Protein AF-A0ABD5DWE4-F1 (afdb_monomer_lite)

Radius of gyration: 13.42 Å; chains: 1; bounding box: 31×18×40 Å

Organism: Acinetobacter baumannii (NCBI:txid470)

Sequence (88 aa):
GAACQWPAWEQFKQAYVSPEGRVIDPSDARKISTSEGQSYGLFFALAANDRAGFDKLLTWTQNNLAEGDLKQHLPGWLWGKKDDEQWT

Structure (mmCIF, N/CA/C/O backbone):
data_AF-A0ABD5DWE4-F1
#
_entry.id   AF-A0ABD5DWE4-F1
#
loop_
_atom_site.group_PDB
_atom_site.id
_atom_site.type_symbol
_atom_site.label_atom_id
_atom_site.label_alt_id
_atom_site.label_comp_id
_atom_site.label_asym_id
_atom_site.label_entity_id
_atom_site.label_seq_id
_atom_site.pdbx_PDB_ins_code
_atom_site.Cartn_x
_atom_site.Cartn_y
_atom_site.Cartn_z
_atom_site.occupancy
_atom_site.B_iso_or_equiv
_atom_site.auth_seq_id
_atom_site.auth_comp_id
_atom_site.auth_asym_id
_atom_site.auth_atom_id
_atom_site.pdbx_PDB_model_num
ATOM 1 N N . GLY A 1 1 ? -12.477 8.552 22.216 1.00 43.97 1 GLY A N 1
ATOM 2 C CA . GLY A 1 1 ? -11.732 7.358 22.644 1.00 43.97 1 GLY A CA 1
ATOM 3 C C . GLY A 1 1 ? -10.532 7.226 21.746 1.00 43.97 1 GLY A C 1
ATOM 4 O O . GLY A 1 1 ? -10.722 7.196 20.539 1.00 43.97 1 GLY A O 1
ATOM 5 N N . ALA A 1 2 ? -9.323 7.241 22.302 1.00 51.09 2 ALA A N 1
ATOM 6 C CA . ALA A 1 2 ? -8.136 6.894 21.532 1.00 51.09 2 ALA A CA 1
ATOM 7 C C . ALA A 1 2 ? -8.245 5.401 21.209 1.00 51.09 2 ALA A C 1
ATOM 9 O O . ALA A 1 2 ? -8.296 4.581 22.126 1.00 51.09 2 ALA A O 1
ATOM 10 N N . ALA A 1 3 ? -8.391 5.061 19.928 1.00 58.44 3 ALA A N 1
ATOM 11 C CA . ALA A 1 3 ? -8.273 3.678 19.496 1.00 58.44 3 ALA A CA 1
ATOM 12 C C . ALA A 1 3 ? -6.918 3.157 19.991 1.00 58.44 3 ALA A C 1
ATOM 14 O O . ALA A 1 3 ? -5.920 3.877 19.928 1.00 58.44 3 ALA A O 1
ATOM 15 N N . CYS A 1 4 ? -6.918 1.953 20.561 1.00 66.44 4 CYS A N 1
ATOM 16 C CA . CYS A 1 4 ? -5.719 1.301 21.065 1.00 66.44 4 CYS A CA 1
ATOM 17 C C . CYS A 1 4 ? -4.661 1.336 19.954 1.00 66.44 4 CYS A C 1
ATOM 19 O O . CYS A 1 4 ? -4.878 0.795 18.872 1.00 66.44 4 CYS A O 1
ATOM 21 N N . GLN A 1 5 ? -3.577 2.073 20.180 1.00 78.12 5 GLN A N 1
ATOM 22 C CA . GLN A 1 5 ? -2.583 2.351 19.154 1.00 78.12 5 GLN A CA 1
ATOM 23 C C . GLN A 1 5 ? -1.884 1.032 18.825 1.00 78.12 5 GLN A C 1
ATOM 25 O O . GLN A 1 5 ? -1.230 0.473 19.699 1.00 78.12 5 GLN A O 1
ATOM 30 N N . TRP A 1 6 ? -2.068 0.496 17.614 1.00 92.19 6 TRP A N 1
ATOM 31 C CA . TRP A 1 6 ? -1.454 -0.766 17.195 1.00 92.19 6 TRP A CA 1
ATOM 32 C C . TRP A 1 6 ? -0.013 -0.497 16.734 1.00 92.19 6 TRP A C 1
ATOM 34 O O . TRP A 1 6 ? 0.189 -0.033 15.611 1.00 92.19 6 TRP A O 1
ATOM 44 N N . PRO A 1 7 ? 1.025 -0.768 17.550 1.00 94.31 7 PRO A N 1
ATOM 45 C CA . PRO A 1 7 ? 2.365 -0.262 17.252 1.00 94.31 7 PRO A CA 1
ATOM 46 C C . PRO A 1 7 ? 2.994 -0.951 16.037 1.00 94.31 7 PRO A C 1
ATOM 48 O O . PRO A 1 7 ? 3.758 -0.330 15.303 1.00 94.31 7 PRO A O 1
ATOM 51 N N . ALA A 1 8 ? 2.640 -2.217 15.789 1.00 93.81 8 ALA A N 1
ATOM 52 C CA . ALA A 1 8 ? 3.109 -2.944 14.614 1.00 93.81 8 ALA A CA 1
ATOM 53 C C . ALA A 1 8 ? 2.534 -2.366 13.308 1.00 93.81 8 ALA A C 1
ATOM 55 O O . ALA A 1 8 ? 3.245 -2.329 12.309 1.00 93.81 8 ALA A O 1
ATOM 56 N N . TRP A 1 9 ? 1.296 -1.852 13.318 1.00 94.56 9 TRP A N 1
ATOM 57 C CA . TRP A 1 9 ? 0.739 -1.132 12.167 1.00 94.56 9 TRP A CA 1
ATOM 58 C C . TRP A 1 9 ? 1.511 0.159 11.880 1.00 94.56 9 TRP A C 1
ATOM 60 O O . TRP A 1 9 ? 1.862 0.432 10.735 1.00 94.56 9 TRP A O 1
ATOM 70 N N . GLU A 1 10 ? 1.842 0.932 12.916 1.00 94.69 10 GLU A N 1
ATOM 71 C CA . GLU A 1 10 ? 2.628 2.159 12.747 1.00 94.69 10 GLU A CA 1
ATOM 72 C C . GLU A 1 10 ? 4.034 1.877 12.200 1.00 94.69 10 GLU A C 1
ATOM 74 O O . GLU A 1 10 ? 4.488 2.561 11.282 1.00 94.69 10 GLU A O 1
ATOM 79 N N . GLN A 1 11 ? 4.700 0.831 12.697 1.00 94.69 11 GLN A N 1
ATOM 80 C CA . GLN A 1 11 ? 5.996 0.395 12.167 1.00 94.69 11 GLN A CA 1
ATOM 81 C C . GLN A 1 11 ? 5.886 -0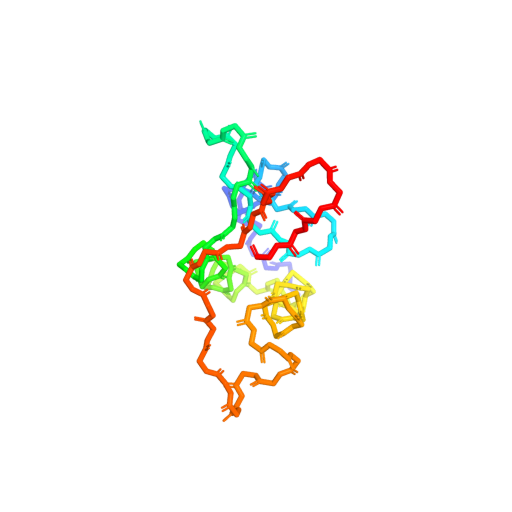.090 10.719 1.00 94.69 11 GLN A C 1
ATOM 83 O O . GLN A 1 11 ? 6.724 0.266 9.893 1.00 94.69 11 GLN A O 1
ATOM 88 N N . PHE A 1 12 ? 4.840 -0.85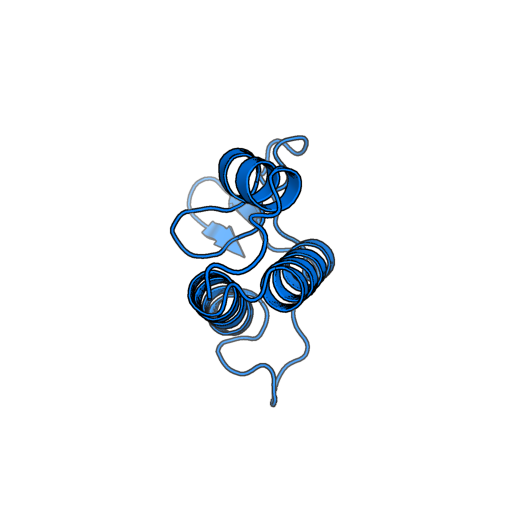4 10.389 1.00 94.50 12 PHE A N 1
ATOM 89 C CA . PHE A 1 12 ? 4.592 -1.297 9.020 1.00 94.50 12 PHE A CA 1
ATOM 90 C C . PHE A 1 12 ? 4.413 -0.105 8.074 1.00 94.50 12 PHE A C 1
ATOM 92 O O . PHE A 1 12 ? 5.055 -0.060 7.026 1.00 94.50 12 PHE A O 1
ATOM 99 N N . LYS A 1 13 ? 3.607 0.895 8.457 1.00 94.62 13 LYS A N 1
ATOM 100 C CA . LYS A 1 13 ? 3.447 2.124 7.667 1.00 94.62 13 LYS A CA 1
ATOM 101 C C . LYS A 1 13 ? 4.779 2.817 7.422 1.00 94.62 13 LYS A C 1
ATOM 103 O O . LYS A 1 13 ? 5.080 3.156 6.287 1.00 94.62 13 LYS A O 1
ATOM 108 N N . GLN A 1 14 ? 5.576 3.008 8.471 1.00 94.00 14 GLN A N 1
ATOM 109 C CA . GLN A 1 14 ? 6.864 3.697 8.364 1.00 94.00 14 GLN A CA 1
ATOM 110 C C . GLN A 1 14 ? 7.866 2.954 7.476 1.00 94.00 14 GLN A C 1
ATOM 112 O O . GLN A 1 14 ? 8.636 3.594 6.765 1.00 94.00 14 GLN A O 1
ATOM 117 N N . ALA A 1 15 ? 7.869 1.622 7.524 1.00 92.94 15 ALA A N 1
ATOM 118 C CA . ALA A 1 15 ? 8.831 0.808 6.790 1.00 92.94 15 ALA A CA 1
ATOM 119 C C . ALA A 1 15 ? 8.414 0.532 5.337 1.00 92.94 15 ALA A C 1
ATOM 121 O O . ALA A 1 15 ? 9.280 0.469 4.466 1.00 92.94 15 ALA A O 1
ATOM 122 N N . TYR A 1 16 ? 7.113 0.365 5.073 1.00 94.62 16 TYR A N 1
ATOM 123 C CA . TYR A 1 16 ? 6.626 -0.199 3.810 1.00 94.62 16 TYR A CA 1
ATOM 124 C C . TYR A 1 16 ? 5.620 0.680 3.067 1.00 94.62 16 TYR A C 1
ATOM 126 O O . TYR A 1 16 ? 5.386 0.431 1.889 1.00 94.62 16 TYR A O 1
ATOM 134 N N . VAL A 1 17 ? 5.009 1.691 3.694 1.00 95.50 17 VAL A N 1
ATOM 135 C CA . VAL A 1 17 ? 3.968 2.509 3.048 1.00 95.50 17 VAL A CA 1
ATOM 136 C C . VAL A 1 17 ? 4.528 3.873 2.653 1.00 95.50 17 VAL A C 1
ATOM 138 O O . VAL A 1 17 ? 4.985 4.645 3.494 1.00 95.50 17 VAL A O 1
ATOM 141 N N . SER A 1 18 ? 4.465 4.200 1.362 1.00 94.38 18 SER A N 1
ATOM 142 C CA . SER A 1 18 ? 4.851 5.521 0.866 1.00 94.38 18 SER A CA 1
ATOM 143 C C . SER A 1 18 ? 3.877 6.610 1.342 1.00 94.38 18 SER A C 1
ATOM 145 O O . SER A 1 18 ? 2.712 6.323 1.647 1.00 94.38 18 SER A O 1
ATOM 147 N N . PRO A 1 19 ? 4.290 7.891 1.335 1.00 93.44 19 PRO A N 1
ATOM 148 C CA . PRO A 1 19 ? 3.389 9.006 1.621 1.00 93.44 19 PRO A CA 1
ATOM 149 C C . PRO A 1 19 ? 2.132 9.047 0.735 1.00 93.44 19 PRO A C 1
ATOM 151 O O . PRO A 1 19 ? 1.096 9.546 1.192 1.00 93.44 19 PRO A O 1
ATOM 154 N N . GLU A 1 20 ? 2.208 8.509 -0.493 1.00 93.06 20 GLU A N 1
ATOM 155 C CA . GLU A 1 20 ? 1.088 8.434 -1.442 1.00 93.06 20 GLU A CA 1
ATOM 156 C C . GLU A 1 20 ? 0.129 7.254 -1.196 1.00 93.06 20 GLU A C 1
ATOM 158 O O . GLU A 1 20 ? -0.906 7.190 -1.852 1.00 93.06 20 GLU A O 1
ATOM 163 N N . GLY A 1 21 ? 0.424 6.335 -0.266 1.00 94.94 21 GLY A N 1
ATOM 164 C CA . GLY A 1 21 ? -0.428 5.166 0.008 1.00 94.94 21 GLY A CA 1
ATOM 165 C C . GLY A 1 21 ? -0.050 3.907 -0.779 1.00 94.94 21 GLY A C 1
ATOM 166 O O . GLY A 1 21 ? -0.892 3.045 -1.026 1.00 94.94 21 GLY A O 1
ATOM 167 N N . ARG A 1 22 ? 1.218 3.790 -1.172 1.00 95.62 22 ARG A N 1
ATOM 168 C CA . ARG A 1 22 ? 1.766 2.621 -1.863 1.00 95.62 22 ARG A CA 1
ATOM 169 C C . ARG A 1 22 ? 2.501 1.702 -0.889 1.00 95.62 22 ARG A C 1
ATOM 171 O O . ARG A 1 22 ? 3.444 2.148 -0.246 1.00 95.62 22 ARG A O 1
ATOM 178 N N . VAL A 1 23 ? 2.130 0.430 -0.818 1.00 95.06 23 VAL A N 1
ATOM 179 C CA . VAL A 1 23 ? 2.861 -0.622 -0.099 1.00 95.06 23 VAL A CA 1
ATOM 180 C C . VAL A 1 23 ? 3.997 -1.113 -0.989 1.00 95.06 23 VAL A C 1
ATOM 182 O O . VAL A 1 23 ? 3.763 -1.650 -2.071 1.00 95.06 23 VAL A O 1
ATOM 185 N N . ILE A 1 24 ? 5.230 -0.896 -0.553 1.00 93.38 24 ILE A N 1
ATOM 186 C CA . ILE A 1 24 ? 6.454 -1.182 -1.2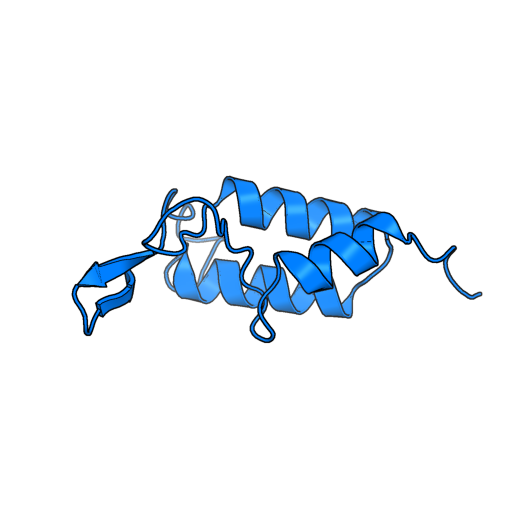96 1.00 93.38 24 ILE A CA 1
ATOM 187 C C . ILE A 1 24 ? 7.133 -2.396 -0.671 1.00 93.38 24 ILE A C 1
ATOM 189 O O . ILE A 1 24 ? 7.398 -2.402 0.530 1.00 93.38 24 ILE A O 1
ATOM 193 N N . ASP A 1 25 ? 7.471 -3.384 -1.495 1.00 87.31 25 ASP A N 1
ATOM 194 C CA . ASP A 1 25 ? 8.414 -4.434 -1.123 1.00 87.31 25 ASP A CA 1
ATOM 195 C C . ASP A 1 25 ? 9.852 -3.946 -1.395 1.00 87.31 25 ASP A C 1
ATOM 197 O O . ASP A 1 25 ? 10.235 -3.780 -2.560 1.00 87.31 25 ASP A O 1
ATOM 201 N N . PRO A 1 26 ? 10.660 -3.672 -0.351 1.00 80.81 26 PRO A N 1
ATOM 202 C CA . PRO A 1 26 ? 12.025 -3.187 -0.516 1.00 80.81 26 PRO A CA 1
ATOM 203 C C . PRO A 1 26 ? 13.022 -4.298 -0.873 1.00 80.81 26 PRO A C 1
ATOM 205 O O . PRO A 1 26 ? 14.176 -3.984 -1.165 1.00 80.81 26 PRO A O 1
ATOM 208 N N . SER A 1 27 ? 12.622 -5.574 -0.814 1.00 80.31 27 SER A N 1
ATOM 209 C CA . SER A 1 27 ? 13.503 -6.707 -1.120 1.00 80.31 27 SER A CA 1
ATOM 210 C C . SER A 1 27 ? 13.735 -6.888 -2.625 1.00 80.31 27 SER A C 1
ATOM 212 O O . SER A 1 27 ? 14.779 -7.400 -3.031 1.00 80.31 27 SER A O 1
ATOM 214 N N . ASP A 1 28 ? 12.810 -6.401 -3.459 1.00 75.50 28 ASP A N 1
ATOM 215 C CA . ASP A 1 28 ? 12.967 -6.342 -4.911 1.00 75.50 28 ASP A CA 1
ATOM 216 C C . ASP A 1 28 ? 13.631 -5.017 -5.318 1.00 75.50 28 ASP A C 1
ATOM 218 O O . ASP A 1 28 ? 13.179 -3.929 -4.949 1.00 75.50 28 ASP A O 1
ATOM 222 N N . ALA A 1 29 ? 14.681 -5.085 -6.142 1.00 76.81 29 ALA A N 1
ATOM 223 C CA . ALA A 1 29 ? 15.396 -3.905 -6.635 1.00 76.81 29 ALA A CA 1
ATOM 224 C C . ALA A 1 29 ? 14.486 -2.909 -7.385 1.00 76.81 29 ALA A C 1
ATOM 226 O O . ALA A 1 29 ? 14.764 -1.708 -7.413 1.00 76.81 29 ALA A O 1
ATOM 227 N N . ARG A 1 30 ? 13.374 -3.389 -7.960 1.00 74.38 30 ARG A N 1
ATOM 228 C CA . ARG A 1 30 ? 12.369 -2.580 -8.670 1.00 74.38 30 ARG A CA 1
ATOM 229 C C . ARG A 1 30 ? 11.386 -1.886 -7.725 1.00 74.38 30 ARG A C 1
ATOM 231 O O . ARG A 1 30 ? 10.527 -1.143 -8.205 1.00 74.38 30 ARG A O 1
ATOM 238 N N . LYS A 1 31 ? 11.506 -2.121 -6.408 1.00 81.88 31 LYS A N 1
ATOM 239 C CA . LYS A 1 31 ? 10.633 -1.594 -5.348 1.00 81.88 31 LYS A CA 1
ATOM 240 C C . LYS A 1 31 ? 9.170 -1.812 -5.702 1.00 81.88 31 LYS A C 1
ATOM 242 O O . LYS A 1 31 ? 8.442 -0.839 -5.877 1.00 81.88 31 LYS A O 1
ATOM 247 N N . ILE A 1 32 ? 8.778 -3.060 -5.936 1.00 86.25 32 ILE A N 1
ATOM 248 C CA . ILE A 1 32 ? 7.463 -3.404 -6.488 1.00 86.25 32 ILE A CA 1
ATOM 249 C C . ILE A 1 32 ? 6.333 -3.150 -5.485 1.00 86.25 32 ILE A C 1
ATOM 251 O O . ILE A 1 32 ? 6.541 -3.108 -4.274 1.00 86.25 32 ILE A O 1
ATOM 255 N N . SER A 1 33 ? 5.123 -3.011 -6.013 1.00 89.12 33 SER A N 1
ATOM 256 C CA . SER A 1 33 ? 3.872 -3.091 -5.264 1.00 89.12 33 SER A CA 1
ATOM 257 C C . SER A 1 33 ? 2.989 -4.143 -5.892 1.00 89.12 33 SER A C 1
ATOM 259 O O . SER A 1 33 ? 2.921 -4.250 -7.113 1.00 89.12 33 SER A O 1
ATOM 261 N N . THR A 1 34 ? 2.300 -4.906 -5.058 1.00 90.12 34 THR A N 1
ATOM 262 C CA . THR A 1 34 ? 1.363 -5.930 -5.509 1.00 90.12 34 THR A CA 1
ATOM 263 C C . THR A 1 34 ? -0.039 -5.604 -5.021 1.00 90.12 34 THR A C 1
ATOM 265 O O . THR A 1 34 ? -0.217 -4.932 -3.998 1.00 90.12 34 THR A O 1
ATOM 268 N N . SER A 1 35 ? -1.051 -6.103 -5.728 1.00 88.19 35 SER A N 1
ATOM 269 C CA . SER A 1 35 ? -2.438 -6.034 -5.256 1.00 88.19 35 SER A CA 1
ATOM 270 C C . SER A 1 35 ? -2.606 -6.722 -3.892 1.00 88.19 35 SER A C 1
ATOM 272 O O . SER A 1 35 ? -3.360 -6.238 -3.050 1.00 88.19 35 SER A O 1
ATOM 274 N N . GLU A 1 36 ? -1.839 -7.787 -3.635 1.00 92.25 36 GLU A N 1
ATOM 275 C CA . GLU A 1 36 ? -1.749 -8.447 -2.329 1.00 92.25 36 GLU A CA 1
ATOM 276 C C . GLU A 1 36 ? -1.270 -7.479 -1.237 1.00 92.25 36 GLU A C 1
ATOM 278 O O . GLU A 1 36 ? -1.982 -7.278 -0.249 1.00 92.25 36 GLU A O 1
ATOM 283 N N . GLY A 1 37 ? -0.123 -6.817 -1.436 1.00 93.62 37 GLY A N 1
ATOM 284 C CA . GLY A 1 37 ? 0.422 -5.855 -0.476 1.00 93.62 37 GLY A CA 1
ATOM 285 C C . GLY A 1 37 ? -0.559 -4.722 -0.171 1.00 93.62 37 GLY A C 1
ATOM 286 O O . GLY A 1 37 ? -0.803 -4.413 0.998 1.00 93.62 37 GLY A O 1
ATOM 287 N N . GLN A 1 38 ? -1.198 -4.167 -1.208 1.00 96.62 38 GLN A N 1
ATOM 288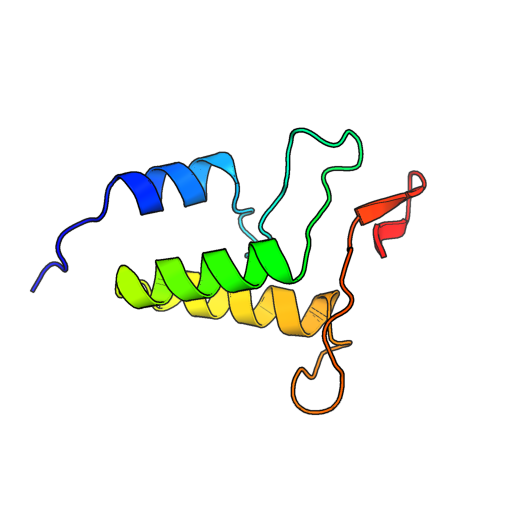 C CA . GLN A 1 38 ? -2.247 -3.156 -1.042 1.00 96.62 38 GLN A CA 1
ATOM 289 C C . GLN A 1 38 ? -3.437 -3.687 -0.229 1.00 96.62 38 GLN A C 1
ATOM 291 O O . GLN A 1 38 ? -3.928 -2.991 0.662 1.00 96.62 38 GLN A O 1
ATOM 296 N N . SER A 1 39 ? -3.885 -4.920 -0.490 1.00 95.19 39 SER A N 1
ATOM 297 C CA . SER A 1 39 ? -5.018 -5.523 0.223 1.00 95.19 39 SER A CA 1
ATOM 298 C C . SER A 1 39 ? -4.730 -5.752 1.711 1.00 95.19 39 SER A C 1
ATOM 300 O O . SER A 1 39 ? -5.585 -5.454 2.550 1.00 95.19 39 SER A O 1
ATOM 302 N N . TYR A 1 40 ? -3.514 -6.181 2.067 1.00 96.12 40 TYR A N 1
ATOM 303 C CA . TYR A 1 40 ? -3.107 -6.313 3.467 1.00 96.12 40 TYR A CA 1
ATOM 304 C C . TYR A 1 40 ? -2.989 -4.956 4.155 1.00 96.12 40 TYR A C 1
ATOM 306 O O . TYR A 1 40 ? -3.469 -4.806 5.277 1.00 96.12 40 TYR A O 1
ATOM 314 N N . GLY A 1 41 ? -2.446 -3.943 3.471 1.00 96.44 41 GLY A N 1
ATOM 315 C CA . GLY A 1 41 ? -2.438 -2.572 3.980 1.00 96.44 41 GLY A CA 1
ATOM 316 C C . GLY A 1 41 ? -3.848 -2.068 4.309 1.00 96.44 41 GLY A C 1
ATOM 317 O O . GLY A 1 41 ? -4.070 -1.527 5.392 1.00 96.44 41 GLY A O 1
ATOM 318 N N . LEU A 1 42 ? -4.814 -2.283 3.407 1.00 97.56 42 LEU A N 1
ATOM 319 C CA . LEU A 1 42 ? -6.220 -1.910 3.617 1.00 97.56 42 LEU A CA 1
ATOM 320 C C . LEU A 1 42 ? -6.831 -2.646 4.814 1.00 97.56 42 LEU A C 1
ATOM 322 O O . LEU A 1 42 ? -7.501 -2.032 5.646 1.00 97.56 42 LEU A O 1
ATOM 326 N N . PHE A 1 43 ? -6.574 -3.949 4.930 1.00 97.12 43 PHE A N 1
ATOM 327 C CA . PHE A 1 43 ? -7.037 -4.747 6.061 1.00 97.12 43 PHE A CA 1
ATOM 328 C C . PHE A 1 43 ? -6.461 -4.244 7.395 1.00 97.12 43 PHE A C 1
ATOM 330 O O . PHE A 1 43 ? -7.209 -4.071 8.359 1.00 97.12 43 PHE A O 1
ATOM 337 N N . PHE A 1 44 ? -5.158 -3.949 7.454 1.00 96.12 44 PHE A N 1
ATOM 338 C CA . PHE A 1 44 ? -4.518 -3.436 8.668 1.00 96.12 44 PHE A CA 1
ATOM 339 C C . PHE A 1 44 ? -5.032 -2.052 9.054 1.00 96.12 44 PHE A C 1
ATOM 341 O O . PHE A 1 44 ? -5.328 -1.827 10.227 1.00 96.12 44 PHE A O 1
ATOM 348 N N . ALA A 1 45 ? -5.206 -1.153 8.083 1.00 96.00 45 ALA A N 1
ATOM 349 C CA . ALA A 1 45 ? -5.771 0.169 8.325 1.00 96.00 45 ALA A CA 1
ATOM 350 C C . ALA A 1 45 ? -7.196 0.075 8.896 1.00 96.00 45 ALA A C 1
ATOM 352 O O . ALA A 1 45 ? -7.523 0.769 9.859 1.00 96.00 45 ALA A O 1
ATOM 353 N N . LEU A 1 46 ? -8.025 -0.834 8.367 1.00 95.81 46 LEU A N 1
ATOM 354 C CA . LEU A 1 46 ? -9.362 -1.093 8.902 1.00 95.81 46 LEU A CA 1
ATOM 355 C C . LEU A 1 46 ? -9.305 -1.634 10.339 1.00 95.81 46 LEU A C 1
ATOM 357 O O . LEU A 1 46 ? -9.995 -1.113 11.215 1.00 95.81 46 LEU A O 1
ATOM 361 N N . ALA A 1 47 ? -8.461 -2.636 10.601 1.00 94.56 47 ALA A N 1
ATOM 362 C CA . ALA A 1 47 ? -8.301 -3.226 11.931 1.00 94.56 47 ALA A CA 1
ATOM 363 C C . ALA A 1 47 ? -7.757 -2.222 12.968 1.00 94.56 47 ALA A C 1
ATOM 365 O O . ALA A 1 47 ? -8.156 -2.257 14.131 1.00 94.56 47 ALA A O 1
ATOM 366 N N . ALA A 1 48 ? -6.894 -1.294 12.544 1.00 93.88 48 ALA A N 1
ATOM 367 C CA . ALA A 1 48 ? -6.364 -0.206 13.367 1.00 93.88 48 ALA A CA 1
ATOM 368 C C . ALA A 1 48 ? -7.348 0.964 13.560 1.00 93.88 48 ALA A C 1
ATOM 370 O O . ALA A 1 48 ? -7.042 1.895 14.307 1.00 93.88 48 ALA A O 1
ATOM 371 N N . ASN A 1 49 ? -8.504 0.947 12.882 1.00 95.25 49 ASN A N 1
ATOM 372 C CA . ASN A 1 49 ? -9.423 2.083 12.781 1.00 95.25 49 ASN A CA 1
ATOM 373 C C . ASN A 1 49 ? -8.749 3.358 12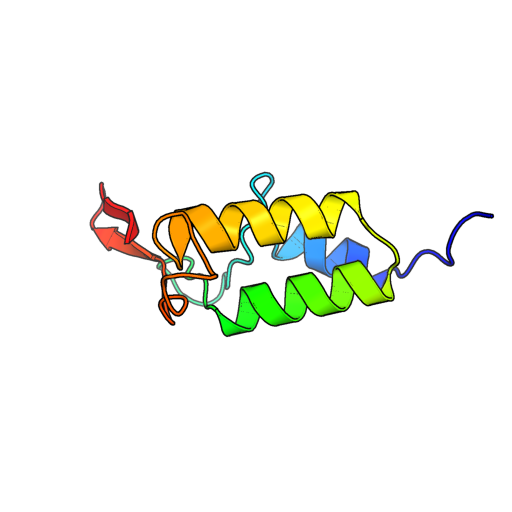.210 1.00 95.25 49 ASN A C 1
ATOM 375 O O . ASN A 1 49 ? -9.091 4.486 12.571 1.00 95.25 49 ASN A O 1
ATOM 379 N N . ASP A 1 50 ? -7.777 3.178 11.310 1.00 95.00 50 ASP A N 1
ATOM 380 C CA . ASP A 1 50 ? -7.014 4.232 10.637 1.00 95.00 50 ASP A CA 1
ATOM 381 C C . ASP A 1 50 ? -7.658 4.586 9.291 1.00 95.00 50 ASP A C 1
ATOM 383 O O . ASP A 1 50 ? -7.220 4.170 8.215 1.00 95.00 50 ASP A O 1
ATOM 387 N N . ARG A 1 51 ? -8.737 5.373 9.354 1.00 95.62 51 ARG A N 1
ATOM 388 C CA . ARG A 1 51 ? -9.484 5.782 8.157 1.00 95.62 51 ARG A CA 1
ATOM 389 C C . ARG A 1 51 ? -8.630 6.580 7.168 1.00 95.62 51 ARG A C 1
ATOM 391 O O . ARG A 1 51 ? -8.745 6.379 5.966 1.00 95.62 51 ARG A O 1
ATOM 398 N N . ALA A 1 52 ? -7.758 7.457 7.663 1.00 95.44 52 ALA A N 1
ATOM 399 C CA . ALA A 1 52 ? -6.907 8.275 6.802 1.00 95.44 52 ALA A CA 1
ATOM 400 C C . ALA A 1 52 ? -5.870 7.422 6.052 1.00 95.44 52 ALA A C 1
ATOM 402 O O . ALA A 1 52 ? -5.614 7.662 4.871 1.00 95.44 52 ALA A O 1
ATOM 403 N N . GLY A 1 53 ? -5.290 6.417 6.717 1.00 95.38 53 GLY A N 1
ATOM 404 C CA . GLY A 1 53 ? -4.428 5.427 6.075 1.00 95.38 53 GLY A CA 1
ATOM 405 C C . GLY A 1 53 ? -5.180 4.606 5.028 1.00 95.38 53 GLY A C 1
ATOM 406 O O . GLY A 1 53 ? -4.694 4.454 3.907 1.00 95.38 53 GLY A O 1
ATOM 407 N N . PHE A 1 54 ? -6.388 4.145 5.366 1.00 97.44 54 PHE A N 1
ATOM 408 C CA . PHE A 1 54 ? -7.246 3.386 4.455 1.00 97.44 54 PHE A CA 1
ATOM 409 C C . PHE A 1 54 ? -7.554 4.165 3.168 1.00 97.44 54 PHE A C 1
ATOM 411 O O . PHE A 1 54 ? -7.352 3.643 2.073 1.00 97.44 54 PHE A O 1
ATOM 418 N N . ASP A 1 55 ? -7.974 5.429 3.285 1.00 97.31 55 ASP A N 1
ATOM 419 C CA . ASP A 1 55 ? -8.344 6.265 2.135 1.00 97.31 55 ASP A CA 1
ATOM 420 C C . ASP A 1 55 ? -7.157 6.488 1.179 1.00 97.31 55 ASP A C 1
ATOM 422 O O . ASP A 1 55 ? -7.320 6.444 -0.045 1.00 97.31 55 ASP A O 1
ATOM 426 N N . LYS A 1 56 ? -5.941 6.668 1.717 1.00 97.12 56 LYS A N 1
ATOM 427 C CA . LYS A 1 56 ? -4.715 6.796 0.909 1.00 97.12 56 LYS A CA 1
ATOM 428 C C . LYS A 1 56 ? -4.391 5.513 0.149 1.00 97.12 56 LYS A C 1
ATOM 430 O O . LYS A 1 56 ? -4.168 5.562 -1.059 1.00 97.12 56 LYS A O 1
ATOM 435 N N . LEU A 1 57 ? -4.399 4.375 0.844 1.00 97.31 57 LEU A N 1
ATOM 436 C CA . LEU A 1 57 ? -4.140 3.064 0.244 1.00 97.31 57 LEU A CA 1
ATOM 437 C C . LEU A 1 57 ? -5.150 2.753 -0.864 1.00 97.31 57 LEU A C 1
ATOM 439 O O . LEU A 1 57 ? -4.768 2.302 -1.946 1.00 97.31 57 LEU A O 1
ATOM 443 N N . LEU A 1 58 ? -6.435 3.025 -0.622 1.00 96.25 58 LEU A N 1
ATOM 444 C CA . LEU A 1 58 ? -7.499 2.771 -1.590 1.00 96.25 58 LEU A CA 1
ATOM 445 C C . LEU A 1 58 ? -7.347 3.659 -2.828 1.00 96.25 58 LEU A C 1
ATOM 447 O O . LEU A 1 58 ? -7.389 3.153 -3.947 1.00 96.25 58 LEU A O 1
ATOM 451 N N . THR A 1 59 ? -7.106 4.957 -2.628 1.00 96.31 59 THR A N 1
ATOM 452 C CA . THR A 1 59 ? -6.910 5.916 -3.726 1.00 96.31 59 THR A CA 1
ATOM 453 C C . THR A 1 59 ? -5.728 5.515 -4.605 1.00 96.31 59 THR A C 1
ATOM 455 O O . THR A 1 59 ? -5.851 5.486 -5.830 1.00 96.31 59 THR A O 1
ATOM 458 N N . TRP A 1 60 ? -4.592 5.150 -3.999 1.00 95.81 60 TRP A N 1
ATOM 459 C CA . TRP A 1 60 ? -3.430 4.693 -4.761 1.00 95.81 60 TRP A CA 1
ATOM 460 C C . TRP A 1 60 ? -3.743 3.412 -5.543 1.00 95.81 60 TRP A C 1
ATOM 462 O O . TRP A 1 60 ? -3.434 3.330 -6.730 1.00 95.81 60 TRP A O 1
ATOM 472 N N . THR A 1 61 ? -4.411 2.446 -4.905 1.00 94.19 61 THR A N 1
ATOM 473 C CA . THR A 1 61 ? -4.807 1.173 -5.529 1.00 94.19 61 THR A CA 1
ATOM 474 C C . THR A 1 61 ? -5.708 1.401 -6.741 1.00 94.19 61 THR A C 1
ATOM 476 O O . THR A 1 61 ? -5.447 0.840 -7.801 1.00 94.19 61 THR A O 1
ATOM 479 N N . GLN A 1 62 ? -6.730 2.253 -6.614 1.00 93.31 62 GLN A N 1
ATOM 480 C CA . GLN A 1 62 ? -7.617 2.594 -7.727 1.00 93.31 62 GLN A CA 1
ATOM 481 C C . GLN A 1 62 ? -6.839 3.191 -8.894 1.00 93.31 62 GLN A C 1
ATOM 483 O O . GLN A 1 62 ? -6.927 2.687 -10.008 1.00 93.31 62 GLN A O 1
ATOM 488 N N . ASN A 1 63 ? -6.049 4.228 -8.629 1.00 92.19 63 ASN A N 1
ATOM 489 C CA . ASN A 1 63 ? -5.393 4.993 -9.684 1.00 92.19 63 ASN A CA 1
ATOM 490 C C . ASN A 1 63 ? -4.287 4.211 -10.401 1.00 92.19 63 ASN A C 1
ATOM 492 O O . ASN A 1 63 ? -4.097 4.412 -11.596 1.00 92.19 63 ASN A O 1
ATOM 496 N N . ASN A 1 64 ? -3.562 3.340 -9.692 1.00 90.12 64 ASN A N 1
ATOM 497 C CA . ASN A 1 64 ? -2.353 2.703 -10.226 1.00 90.12 64 ASN A CA 1
ATOM 498 C C . ASN A 1 64 ? -2.552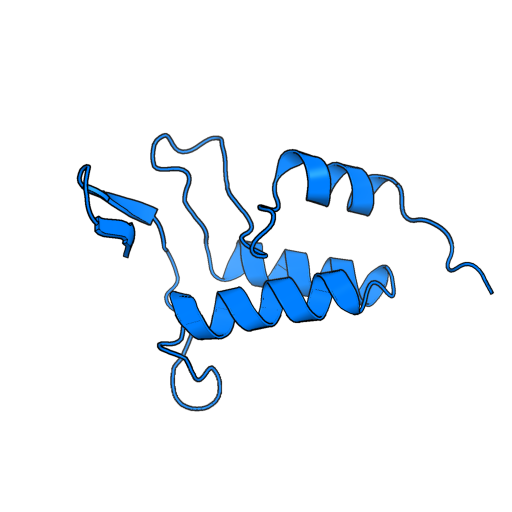 1.234 -10.597 1.00 90.12 64 ASN A C 1
ATOM 500 O O . ASN A 1 64 ? -1.907 0.767 -11.528 1.00 90.12 64 ASN A O 1
ATOM 504 N N . LEU A 1 65 ? -3.423 0.504 -9.890 1.00 88.88 65 LEU A N 1
ATOM 505 C CA . LEU A 1 65 ? -3.654 -0.915 -10.175 1.00 88.88 65 LEU A CA 1
ATOM 506 C C . LEU A 1 65 ? -4.931 -1.154 -10.980 1.00 88.88 65 LEU A C 1
ATOM 508 O O . LEU A 1 65 ? -5.007 -2.169 -11.657 1.00 88.88 65 LEU A O 1
ATOM 512 N N . ALA A 1 66 ? -5.921 -0.261 -10.926 1.00 90.06 66 ALA A N 1
ATOM 513 C CA . ALA A 1 66 ? -7.240 -0.480 -11.532 1.00 90.06 66 ALA A CA 1
ATOM 514 C C . ALA A 1 66 ? -7.657 0.617 -12.526 1.00 90.06 66 ALA A C 1
ATOM 516 O O . ALA A 1 66 ? -8.849 0.858 -12.727 1.00 90.06 66 ALA A O 1
ATOM 517 N N . GLU A 1 67 ? -6.685 1.320 -13.114 1.00 86.25 67 GLU A N 1
ATOM 518 C CA . GLU A 1 67 ? -6.925 2.356 -14.133 1.00 86.25 67 GLU A CA 1
ATOM 519 C C . GLU A 1 67 ? -7.942 3.431 -13.683 1.00 86.25 67 GLU A C 1
ATOM 521 O O . GLU A 1 67 ? -8.735 3.949 -14.465 1.00 86.25 67 GLU A O 1
ATOM 526 N N . GLY A 1 68 ? -7.952 3.748 -12.386 1.00 83.88 68 GLY A N 1
ATOM 527 C CA . GLY A 1 68 ? -8.843 4.728 -11.759 1.00 83.88 68 GLY A CA 1
ATOM 528 C C . GLY A 1 68 ? -10.163 4.166 -11.218 1.00 83.88 68 GLY A C 1
ATOM 529 O O . GLY A 1 68 ? -10.796 4.828 -10.391 1.00 83.88 68 GLY A O 1
ATOM 530 N N . ASP A 1 69 ? -10.574 2.949 -11.589 1.00 84.50 69 ASP A N 1
ATOM 531 C CA . ASP A 1 69 ? -11.866 2.390 -11.171 1.00 84.50 69 ASP A CA 1
ATOM 532 C C . ASP A 1 69 ? -11.817 0.884 -10.854 1.00 84.50 69 ASP A C 1
ATOM 534 O O . ASP A 1 69 ? -11.995 0.026 -11.717 1.00 84.50 69 ASP A O 1
ATOM 538 N N . LEU A 1 70 ? -11.691 0.565 -9.560 1.00 84.50 70 LEU A N 1
ATOM 539 C CA . LEU A 1 70 ? -11.762 -0.807 -9.029 1.00 84.50 70 LEU A CA 1
ATOM 540 C C . LEU A 1 70 ? -13.114 -1.504 -9.257 1.00 84.50 70 LEU A C 1
ATOM 542 O O . LEU A 1 70 ? -13.203 -2.718 -9.087 1.00 84.50 70 LEU A O 1
ATOM 546 N N . LYS A 1 71 ? -14.184 -0.768 -9.587 1.00 83.06 71 LYS A N 1
ATOM 547 C CA . LYS A 1 71 ? -15.487 -1.369 -9.914 1.00 83.06 71 LYS A CA 1
ATOM 548 C C . LYS A 1 71 ? -15.549 -1.837 -11.365 1.00 83.06 71 LYS A C 1
ATOM 550 O O . LYS A 1 71 ? -16.361 -2.708 -11.665 1.00 83.06 71 LYS A O 1
ATOM 555 N N . GLN A 1 72 ? -14.736 -1.250 -12.243 1.00 80.12 72 GLN A N 1
ATOM 556 C CA . GLN A 1 72 ? -14.703 -1.563 -13.674 1.00 80.12 72 GLN A CA 1
ATOM 557 C C . GLN A 1 72 ? -13.514 -2.449 -14.050 1.00 80.12 72 GLN A C 1
ATOM 559 O O . GLN A 1 72 ? -13.631 -3.253 -14.973 1.00 80.12 72 GLN A O 1
ATOM 564 N N . HIS A 1 73 ? -12.406 -2.362 -13.308 1.00 81.38 73 HIS A N 1
ATOM 565 C CA . HIS A 1 73 ? -11.179 -3.093 -13.601 1.00 81.38 73 HIS A CA 1
ATOM 566 C C . HIS A 1 73 ? -10.691 -3.879 -12.388 1.00 81.38 73 HIS A C 1
ATOM 568 O O . HIS A 1 73 ? -10.625 -3.375 -11.264 1.00 81.38 73 HIS A O 1
ATOM 574 N N . LEU A 1 74 ? -10.311 -5.133 -12.631 1.00 81.56 74 LEU A N 1
ATOM 575 C CA . LEU A 1 74 ? -9.589 -5.912 -11.635 1.00 81.56 74 LEU A CA 1
ATOM 576 C C . LEU A 1 74 ? -8.184 -5.321 -11.472 1.00 81.56 74 LEU A C 1
ATOM 578 O O . LEU A 1 74 ? -7.537 -5.032 -12.480 1.00 81.56 74 LEU A O 1
ATOM 582 N N . PRO A 1 75 ? -7.694 -5.157 -10.234 1.00 76.38 75 PRO A N 1
ATOM 583 C CA . PRO A 1 75 ? -6.386 -4.574 -10.014 1.00 76.38 75 PRO A CA 1
ATOM 584 C C . PRO A 1 75 ? -5.278 -5.465 -10.590 1.00 76.38 75 PRO A C 1
ATOM 586 O O . PRO A 1 75 ? -5.221 -6.663 -10.297 1.00 76.38 75 PRO A O 1
ATOM 589 N N . GLY A 1 76 ? -4.376 -4.867 -11.369 1.00 79.44 76 GLY A N 1
ATOM 590 C CA . GLY A 1 76 ? -3.146 -5.495 -11.838 1.00 79.44 76 GLY A CA 1
ATOM 591 C C . GLY A 1 76 ? -2.334 -6.058 -10.670 1.00 79.44 76 GLY A C 1
ATOM 592 O O . GLY A 1 76 ? -2.253 -5.456 -9.597 1.00 79.44 76 GLY A O 1
ATOM 593 N N . TRP A 1 77 ? -1.757 -7.247 -10.857 1.00 77.25 77 TRP A N 1
ATOM 594 C CA . TRP A 1 77 ? -1.125 -7.974 -9.751 1.00 77.25 77 TRP A CA 1
ATOM 595 C C . TRP A 1 77 ? 0.217 -7.371 -9.315 1.00 77.25 77 TRP A C 1
ATOM 597 O O . TRP A 1 77 ? 0.590 -7.511 -8.152 1.00 77.25 77 TRP A O 1
ATOM 607 N N . LEU A 1 78 ? 0.926 -6.706 -10.230 1.00 80.31 78 LEU A N 1
ATOM 608 C CA . LEU A 1 78 ? 2.278 -6.194 -10.038 1.00 80.31 78 LEU A CA 1
ATOM 609 C C . LEU A 1 78 ? 2.401 -4.815 -10.677 1.00 80.31 78 LEU A C 1
ATOM 611 O O . LEU A 1 78 ? 2.084 -4.662 -11.851 1.00 80.31 78 LEU A O 1
ATOM 615 N N . TRP A 1 79 ? 2.912 -3.866 -9.903 1.00 81.25 79 TRP A N 1
ATOM 616 C CA . TRP A 1 79 ? 3.231 -2.512 -10.331 1.00 81.25 79 TRP A CA 1
ATOM 617 C C . TRP A 1 79 ? 4.649 -2.171 -9.888 1.00 81.25 79 TRP A C 1
ATOM 619 O O . TRP A 1 79 ? 5.011 -2.338 -8.716 1.00 81.25 79 TRP A O 1
ATOM 629 N N . GLY A 1 80 ? 5.484 -1.703 -10.804 1.00 75.06 80 GLY A N 1
ATOM 630 C CA . GLY A 1 80 ? 6.887 -1.455 -10.507 1.00 75.06 80 GLY A CA 1
ATOM 631 C C . GLY A 1 80 ? 7.618 -0.736 -11.624 1.00 75.06 80 GLY A C 1
ATOM 632 O O . GLY A 1 80 ? 7.054 -0.376 -12.655 1.00 75.06 80 GLY A O 1
ATOM 633 N N . LYS A 1 81 ? 8.907 -0.491 -11.394 1.00 72.69 81 LYS A N 1
ATOM 634 C CA . LYS A 1 81 ? 9.746 0.194 -12.370 1.00 72.69 81 LYS A CA 1
ATOM 635 C C . LYS A 1 81 ? 9.977 -0.732 -13.574 1.00 72.69 81 LYS A C 1
ATOM 637 O O . LYS A 1 81 ? 10.557 -1.809 -13.410 1.00 72.69 81 LYS A O 1
ATOM 642 N N . LYS A 1 82 ? 9.493 -0.337 -14.754 1.00 67.44 82 LYS A N 1
ATOM 643 C CA . LYS A 1 82 ? 9.654 -1.080 -16.014 1.00 67.44 82 LYS A CA 1
ATOM 644 C C . LYS A 1 82 ? 10.998 -0.757 -16.676 1.00 67.44 82 LYS A C 1
ATOM 646 O O . LYS A 1 82 ? 11.670 -1.664 -17.158 1.00 67.44 82 LYS A O 1
ATOM 651 N N . ASP A 1 83 ? 11.396 0.513 -16.629 1.00 69.62 83 ASP A N 1
ATOM 652 C CA . ASP A 1 83 ? 12.687 1.074 -17.049 1.00 69.62 83 ASP A CA 1
ATOM 653 C C . ASP A 1 83 ? 12.975 2.364 -16.250 1.00 69.62 83 ASP A C 1
ATOM 655 O O . ASP A 1 83 ? 12.232 2.690 -15.324 1.00 69.62 83 ASP A O 1
ATOM 659 N N . ASP A 1 84 ? 14.058 3.098 -16.539 1.00 63.59 84 ASP A N 1
ATOM 660 C CA . ASP A 1 84 ? 14.440 4.248 -15.709 1.00 63.59 84 ASP A CA 1
ATOM 661 C C . ASP A 1 84 ? 13.405 5.389 -15.651 1.00 63.59 84 ASP A C 1
ATOM 663 O O . ASP A 1 84 ? 13.458 6.188 -14.709 1.00 63.59 84 ASP A O 1
ATOM 667 N N . GLU A 1 85 ? 12.428 5.401 -16.564 1.00 60.78 85 GLU A N 1
ATOM 668 C CA . GLU A 1 85 ? 11.469 6.491 -16.769 1.00 60.78 85 GLU A CA 1
ATOM 669 C C . GLU A 1 85 ? 9.998 6.072 -16.570 1.00 60.78 85 GLU A C 1
ATOM 671 O O . GLU A 1 85 ? 9.169 6.927 -16.250 1.00 60.78 85 GLU A O 1
ATOM 676 N N . GLN A 1 86 ? 9.651 4.784 -16.705 1.00 68.69 86 GLN A N 1
ATOM 677 C CA . GLN A 1 86 ? 8.265 4.302 -16.671 1.00 68.69 86 GLN A CA 1
ATOM 678 C C . GLN A 1 86 ? 7.959 3.367 -15.495 1.00 68.69 86 GLN A C 1
ATOM 680 O O . GLN A 1 86 ? 8.655 2.382 -15.229 1.00 68.69 86 GLN A O 1
ATOM 685 N N . TRP A 1 87 ? 6.834 3.652 -14.837 1.00 68.00 87 TRP A N 1
ATOM 686 C CA . TRP A 1 87 ? 6.212 2.797 -13.832 1.00 68.00 87 TRP A CA 1
ATOM 687 C C . TRP A 1 87 ? 4.898 2.246 -14.378 1.00 68.00 87 TRP A C 1
ATOM 689 O O . TRP A 1 87 ? 4.055 3.017 -14.839 1.00 68.00 87 TRP A O 1
ATOM 699 N N . THR A 1 88 ? 4.741 0.926 -14.338 1.00 63.72 88 THR A N 1
ATOM 700 C CA . THR A 1 88 ? 3.544 0.211 -14.807 1.00 63.72 88 THR A CA 1
ATOM 701 C C . THR A 1 88 ? 3.229 -0.948 -13.890 1.00 63.72 88 THR A C 1
ATOM 703 O O . THR A 1 88 ? 4.209 -1.536 -13.369 1.00 63.72 88 THR A O 1
#

pLDDT: mean 86.51, std 11.72, range [43.97, 97.56]

Secondary structure (DSSP, 8-state):
------HHHHHHHHHHB-TTS-B--TTSTT--EEHHHHHHHHHHHHHTT-HHHHHHHHHHHHHHHSTT-TTTSPPPSEE-BSSSS-B-

Foldseek 3Di:
DQQPQPVVLVVQCVPAADPQQFGFDPVDPQRKGFPVSLVVQLVSCVVSVPVVSNVSSVQCQLVQQAVNDVPVGPGHGMWTDPDPPDID

InterPro domains:
  IPR002037 Glycoside hydrolase, family 8 [PF01270] (2-87)
  IPR008928 Six-hairpin glycosidase superfamily [SSF48208] (3-82)
  IPR012341 Six-hairpin glycosidase-like superfamily [G3DSA:1.50.10.10] (3-88)